Protein AF-A0A497A895-F1 (afdb_monomer_lite)

pLDDT: mean 86.68, std 15.28, range [46.88, 98.5]

Structure (mmCIF, N/CA/C/O backbone):
data_AF-A0A497A895-F1
#
_entry.id   AF-A0A497A895-F1
#
loop_
_atom_site.group_PDB
_atom_site.id
_atom_site.type_symbol
_atom_site.label_atom_id
_atom_site.label_alt_id
_atom_site.label_comp_id
_atom_site.label_asym_id
_atom_site.label_entity_id
_atom_site.label_seq_id
_atom_site.pdbx_PDB_ins_code
_atom_site.Cartn_x
_atom_site.Cartn_y
_atom_site.Cartn_z
_atom_site.occupancy
_atom_site.B_iso_or_equiv
_atom_site.auth_seq_id
_atom_site.auth_comp_id
_atom_site.auth_asym_id
_atom_site.auth_atom_id
_atom_site.pdbx_PDB_model_num
ATOM 1 N N . MET A 1 1 ? -2.678 -14.862 9.054 1.00 92.88 1 MET A N 1
ATOM 2 C CA . MET A 1 1 ? -1.706 -13.748 9.014 1.00 92.88 1 MET A CA 1
ATOM 3 C C . MET A 1 1 ? -2.371 -12.539 8.377 1.00 92.88 1 MET A C 1
ATOM 5 O O . MET A 1 1 ? -3.036 -12.689 7.358 1.00 92.88 1 MET A O 1
ATOM 9 N N . GLU A 1 2 ? -2.210 -11.357 8.959 1.00 96.00 2 GLU A N 1
ATOM 10 C CA . GLU A 1 2 ? -2.677 -10.094 8.374 1.00 96.00 2 GLU A CA 1
ATOM 11 C C . GLU A 1 2 ? -1.528 -9.408 7.631 1.00 96.00 2 GLU A C 1
ATOM 13 O O . GLU A 1 2 ? -0.374 -9.553 8.035 1.00 96.00 2 GLU A O 1
ATOM 18 N N . ALA A 1 3 ? -1.820 -8.645 6.577 1.00 97.31 3 ALA A N 1
ATOM 19 C CA . ALA A 1 3 ? -0.829 -7.797 5.918 1.00 97.31 3 ALA A CA 1
ATOM 20 C C . ALA A 1 3 ? -1.332 -6.366 5.743 1.00 97.31 3 ALA A C 1
ATOM 22 O O . ALA A 1 3 ? -2.475 -6.154 5.357 1.00 97.31 3 ALA A O 1
ATOM 23 N N . TYR A 1 4 ? -0.459 -5.391 5.969 1.00 97.12 4 TYR A N 1
ATOM 24 C CA . TYR A 1 4 ? -0.688 -3.980 5.681 1.00 97.12 4 TYR A CA 1
ATOM 25 C C . TYR A 1 4 ? 0.171 -3.616 4.477 1.00 97.12 4 TYR A C 1
ATOM 27 O O . TYR A 1 4 ? 1.398 -3.704 4.552 1.00 97.12 4 TYR A O 1
ATOM 35 N N . LEU A 1 5 ? -0.484 -3.273 3.372 1.00 98.00 5 LEU A N 1
ATOM 36 C CA . LEU A 1 5 ? 0.140 -3.010 2.083 1.00 98.00 5 LEU A CA 1
ATOM 37 C C . LEU A 1 5 ? -0.004 -1.531 1.726 1.00 98.00 5 LEU A C 1
ATOM 39 O O . LEU A 1 5 ? -1.075 -0.949 1.908 1.00 98.00 5 LEU A O 1
ATOM 43 N N . ASP A 1 6 ? 1.075 -0.957 1.208 1.00 97.25 6 ASP A N 1
ATOM 44 C CA . ASP A 1 6 ? 1.146 0.415 0.706 1.00 97.25 6 ASP A CA 1
ATOM 45 C C . ASP A 1 6 ? 2.120 0.458 -0.480 1.00 97.25 6 ASP A C 1
ATOM 47 O O . ASP A 1 6 ? 3.108 -0.292 -0.503 1.00 97.25 6 ASP A O 1
ATOM 51 N N . ILE A 1 7 ? 1.844 1.307 -1.469 1.00 96.75 7 ILE A N 1
ATOM 52 C CA . ILE A 1 7 ? 2.733 1.510 -2.618 1.00 96.75 7 ILE A CA 1
ATOM 53 C C . ILE A 1 7 ? 3.191 2.960 -2.743 1.00 96.75 7 ILE A C 1
ATOM 55 O O . ILE A 1 7 ? 2.440 3.897 -2.488 1.00 96.75 7 ILE A O 1
ATOM 59 N N . GLU A 1 8 ? 4.401 3.136 -3.261 1.00 95.38 8 GLU A N 1
ATOM 60 C CA . GLU A 1 8 ? 4.868 4.422 -3.774 1.00 95.38 8 GLU A CA 1
ATOM 61 C C . GLU A 1 8 ? 4.961 4.341 -5.297 1.00 95.38 8 GLU A C 1
ATOM 63 O O . GLU A 1 8 ? 5.324 3.309 -5.869 1.00 95.38 8 GLU A O 1
ATOM 68 N N . THR A 1 9 ? 4.613 5.434 -5.969 1.00 94.75 9 THR A N 1
ATOM 69 C CA . THR A 1 9 ? 4.521 5.498 -7.433 1.00 94.75 9 THR A CA 1
ATOM 70 C C . THR A 1 9 ? 5.180 6.769 -7.959 1.00 94.75 9 THR A C 1
ATOM 72 O O . THR A 1 9 ? 5.421 7.719 -7.209 1.00 94.75 9 THR A O 1
ATOM 75 N N . THR A 1 10 ? 5.502 6.810 -9.252 1.00 90.88 10 THR A N 1
ATOM 76 C CA . THR A 1 10 ? 6.058 8.021 -9.886 1.00 90.88 10 THR A CA 1
ATOM 77 C C . THR A 1 10 ? 5.023 9.130 -10.094 1.00 90.88 10 THR A C 1
ATOM 79 O O . THR A 1 10 ? 5.407 10.279 -10.316 1.00 90.88 10 THR A O 1
ATOM 82 N N . GLY A 1 11 ? 3.731 8.814 -9.974 1.00 91.69 11 GLY A N 1
ATOM 83 C CA . GLY A 1 11 ? 2.630 9.746 -10.194 1.00 91.69 11 GLY A CA 1
ATOM 84 C C . GLY A 1 11 ? 1.281 9.177 -9.756 1.00 91.69 11 GLY A C 1
ATOM 85 O O . GLY A 1 11 ? 1.180 8.568 -8.702 1.00 91.69 11 GLY A O 1
ATOM 86 N N . LEU A 1 12 ? 0.212 9.443 -10.504 1.00 93.06 12 LEU A N 1
ATOM 87 C CA . LEU A 1 12 ? -1.162 9.101 -10.092 1.00 93.06 12 LEU A CA 1
ATOM 88 C C . LEU A 1 12 ? -1.915 8.248 -11.119 1.00 93.06 12 LEU A C 1
ATOM 90 O O . LEU A 1 12 ? -3.041 7.833 -10.841 1.00 93.06 12 LEU A O 1
ATOM 94 N N . SER A 1 13 ? -1.333 8.010 -12.297 1.00 94.19 13 SER A N 1
ATOM 95 C CA . SER A 1 13 ? -1.968 7.277 -13.391 1.00 94.19 13 SER A CA 1
ATOM 96 C C . SER A 1 13 ? -1.308 5.912 -13.561 1.00 94.19 13 SER A C 1
ATOM 98 O O . SER A 1 13 ? -0.184 5.852 -14.043 1.00 94.19 13 SER A O 1
ATOM 100 N N . PRO A 1 14 ? -1.991 4.790 -13.295 1.00 93.25 14 PRO A N 1
ATOM 101 C CA . PRO A 1 14 ? -1.395 3.466 -13.495 1.00 93.25 14 PRO A CA 1
ATOM 102 C C . PRO A 1 14 ? -1.105 3.114 -14.966 1.00 93.25 14 PRO A C 1
ATOM 104 O O . PRO A 1 14 ? -0.555 2.052 -15.249 1.00 93.25 14 PRO A O 1
ATOM 107 N N . TRP A 1 15 ? -1.513 3.973 -15.905 1.00 92.88 15 TRP A N 1
ATOM 108 C CA . TRP A 1 15 ? -1.250 3.832 -17.338 1.00 92.88 15 TRP A CA 1
ATOM 109 C C . TRP A 1 15 ? 0.037 4.535 -17.780 1.00 92.88 15 TRP A C 1
ATOM 111 O O . TRP A 1 15 ? 0.617 4.143 -18.789 1.00 92.88 15 TRP A O 1
ATOM 121 N N . ASP A 1 16 ? 0.459 5.564 -17.039 1.00 93.62 16 ASP A N 1
ATOM 122 C CA . ASP A 1 16 ? 1.573 6.450 -17.403 1.00 93.62 16 ASP A CA 1
ATOM 123 C C . ASP A 1 16 ? 2.687 6.472 -16.343 1.00 93.62 16 ASP A C 1
ATOM 125 O O . ASP A 1 16 ? 3.777 6.979 -16.604 1.00 93.62 16 ASP A O 1
ATOM 129 N N . ASP A 1 17 ? 2.413 5.935 -15.154 1.00 95.00 17 ASP A N 1
ATOM 130 C CA . ASP A 1 17 ? 3.293 5.936 -13.994 1.00 95.00 17 ASP A CA 1
ATOM 131 C C . ASP A 1 17 ? 3.605 4.510 -13.526 1.00 95.00 17 ASP A C 1
ATOM 133 O O . ASP A 1 17 ? 2.852 3.560 -13.750 1.00 95.00 17 ASP A O 1
ATOM 137 N N . GLU A 1 18 ? 4.727 4.370 -12.827 1.00 93.88 18 GLU A N 1
ATOM 138 C CA . GLU A 1 18 ? 5.251 3.087 -12.366 1.00 93.88 18 GLU A CA 1
ATOM 139 C C . GLU A 1 18 ? 5.199 2.977 -10.839 1.00 93.88 18 GLU A C 1
ATOM 141 O O . GLU A 1 18 ? 5.265 3.979 -10.120 1.00 93.88 18 GLU A O 1
ATOM 146 N N . ILE A 1 19 ? 5.135 1.739 -10.343 1.00 95.88 19 ILE A N 1
ATOM 147 C CA . ILE A 1 19 ? 5.322 1.429 -8.923 1.00 95.88 19 ILE A CA 1
ATOM 148 C C . ILE A 1 19 ? 6.824 1.429 -8.624 1.00 95.88 19 ILE A C 1
ATOM 150 O O . ILE A 1 19 ? 7.590 0.712 -9.266 1.00 95.88 19 ILE A O 1
ATOM 154 N N . THR A 1 20 ? 7.248 2.220 -7.641 1.00 94.12 20 THR A N 1
ATOM 155 C CA . THR A 1 20 ? 8.659 2.361 -7.251 1.00 94.12 20 THR A CA 1
ATOM 156 C C . THR A 1 20 ? 8.989 1.550 -6.004 1.00 94.12 20 THR A C 1
ATOM 158 O O . THR A 1 20 ? 10.089 1.002 -5.906 1.00 94.12 20 THR A O 1
ATOM 161 N N . VAL A 1 21 ? 8.026 1.430 -5.085 1.00 95.31 21 VAL A N 1
ATOM 162 C CA . VAL A 1 21 ? 8.135 0.657 -3.844 1.00 95.31 21 VAL A CA 1
ATOM 163 C C . VAL A 1 21 ? 6.816 -0.057 -3.569 1.00 95.31 21 VAL A C 1
ATOM 165 O O . VAL A 1 21 ? 5.748 0.536 -3.708 1.00 95.31 21 VAL A O 1
ATOM 168 N N . VAL A 1 22 ? 6.896 -1.309 -3.120 1.00 97.25 22 VAL A N 1
ATOM 169 C CA . VAL A 1 22 ? 5.792 -2.016 -2.458 1.00 97.25 22 VAL A CA 1
ATOM 170 C C . VAL A 1 22 ? 6.235 -2.350 -1.038 1.00 97.25 22 VAL A C 1
ATOM 172 O O . VAL A 1 22 ? 7.201 -3.091 -0.849 1.00 97.25 22 VAL A O 1
ATOM 175 N N . GLY A 1 23 ? 5.550 -1.789 -0.044 1.00 96.38 23 GLY A N 1
ATOM 176 C CA . GLY A 1 23 ? 5.767 -2.082 1.370 1.00 96.38 23 GLY A CA 1
ATOM 177 C C . GLY A 1 23 ? 4.696 -3.030 1.895 1.00 96.38 23 GLY A C 1
ATOM 178 O O . GLY A 1 23 ? 3.506 -2.793 1.696 1.00 96.38 23 GLY A O 1
ATOM 179 N N . ILE A 1 24 ? 5.108 -4.104 2.569 1.00 97.00 24 ILE A N 1
ATOM 180 C CA . ILE A 1 24 ? 4.208 -5.107 3.142 1.00 97.00 24 ILE A CA 1
ATOM 181 C C . ILE A 1 24 ? 4.639 -5.378 4.581 1.00 97.00 24 ILE A C 1
ATOM 183 O O . ILE A 1 24 ? 5.696 -5.949 4.837 1.00 97.00 24 ILE A O 1
ATOM 187 N N . HIS A 1 25 ? 3.795 -4.999 5.535 1.00 94.31 25 HIS A N 1
ATOM 188 C CA . HIS A 1 25 ? 3.958 -5.367 6.937 1.00 94.31 25 HIS A CA 1
ATOM 189 C C . HIS A 1 25 ? 3.031 -6.535 7.270 1.00 94.31 25 HIS A C 1
ATOM 191 O O . HIS A 1 25 ? 1.812 -6.365 7.291 1.00 94.31 25 HIS A O 1
ATOM 197 N N . ARG A 1 26 ? 3.588 -7.712 7.540 1.00 93.44 26 ARG A N 1
ATOM 198 C CA . ARG A 1 26 ? 2.846 -8.917 7.931 1.00 93.44 26 ARG A CA 1
ATOM 199 C C . ARG A 1 26 ? 2.803 -9.011 9.446 1.00 93.44 26 ARG A C 1
ATOM 201 O O . ARG A 1 26 ? 3.809 -8.752 10.099 1.00 93.44 26 ARG A O 1
ATOM 208 N N . SER A 1 27 ? 1.661 -9.380 10.009 1.00 87.81 27 SER A N 1
ATOM 209 C CA . SER A 1 27 ? 1.517 -9.525 11.455 1.00 87.81 27 SER A CA 1
ATOM 210 C C . SER A 1 27 ? 0.558 -10.648 11.843 1.00 87.81 27 SER A C 1
ATOM 212 O O . SER A 1 27 ? -0.489 -10.857 11.220 1.00 87.81 27 SER A O 1
ATOM 214 N N . HIS A 1 28 ? 0.926 -11.383 12.891 1.00 88.44 28 HIS A N 1
ATOM 215 C CA . HIS A 1 28 ? 0.066 -12.350 13.558 1.00 88.44 28 HIS A CA 1
ATOM 216 C C . HIS A 1 28 ? 0.400 -12.410 15.053 1.00 88.44 28 HIS A C 1
ATOM 218 O O . HIS A 1 28 ? 1.408 -12.987 15.456 1.00 88.44 28 HIS A O 1
ATOM 224 N N . GLY A 1 29 ? -0.457 -11.817 15.887 1.00 81.25 29 GLY A N 1
ATOM 225 C CA . GLY A 1 29 ? -0.180 -11.699 17.320 1.00 81.25 29 GLY A CA 1
ATOM 226 C C . GLY A 1 29 ? 1.053 -10.829 17.571 1.00 81.25 29 GLY A C 1
ATOM 227 O O . GLY A 1 29 ? 1.100 -9.693 17.106 1.00 81.25 29 GLY A O 1
ATOM 228 N N . ASP A 1 30 ? 2.040 -11.373 18.284 1.00 79.69 30 ASP A N 1
ATOM 229 C CA . ASP A 1 30 ? 3.293 -10.675 18.605 1.00 79.69 30 ASP A CA 1
ATOM 230 C C . ASP A 1 30 ? 4.357 -10.790 17.497 1.00 79.69 30 ASP A C 1
ATOM 232 O O . ASP A 1 30 ? 5.385 -10.113 17.548 1.00 79.69 30 ASP A O 1
ATOM 236 N N . GLU A 1 31 ? 4.132 -11.636 16.488 1.00 83.00 31 GLU A N 1
ATOM 237 C CA . GLU A 1 31 ? 5.040 -11.785 15.353 1.00 83.00 31 GLU A CA 1
ATOM 238 C C . GLU A 1 31 ? 4.721 -10.737 14.282 1.00 83.00 31 GLU A C 1
ATOM 240 O O . GLU A 1 31 ? 3.571 -10.576 13.857 1.00 83.00 31 GLU A O 1
ATOM 245 N N . ALA A 1 32 ? 5.755 -10.022 13.842 1.00 84.69 32 ALA A N 1
ATOM 246 C CA . ALA A 1 32 ? 5.663 -9.033 12.782 1.00 84.69 32 ALA A CA 1
ATOM 247 C C . ALA A 1 32 ? 6.904 -9.080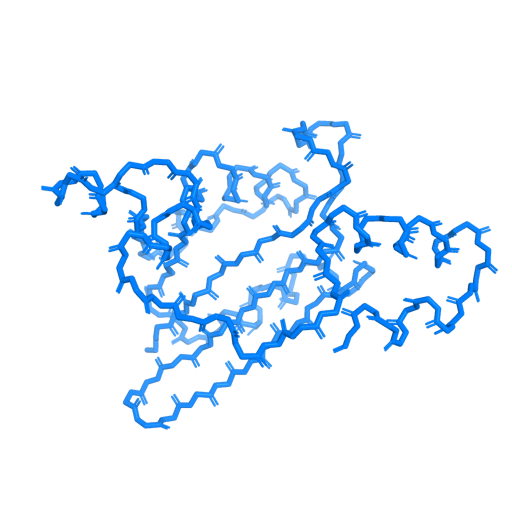 11.888 1.00 84.69 32 ALA A C 1
ATOM 249 O O . ALA A 1 32 ? 8.032 -9.199 12.368 1.00 84.69 32 ALA A O 1
ATOM 250 N N . GLU A 1 33 ? 6.685 -8.956 10.587 1.00 88.38 33 GLU A N 1
ATOM 251 C CA . GLU A 1 33 ? 7.729 -8.913 9.571 1.00 88.38 33 GLU A CA 1
ATOM 252 C C . GLU A 1 33 ? 7.438 -7.767 8.604 1.00 88.38 33 GLU A C 1
ATOM 254 O O . GLU A 1 33 ? 6.288 -7.529 8.231 1.00 88.38 33 GLU A O 1
ATOM 259 N N . PHE A 1 34 ? 8.482 -7.056 8.185 1.00 90.06 34 PHE A N 1
ATOM 260 C CA . PHE A 1 34 ? 8.378 -6.019 7.168 1.00 90.06 34 PHE A CA 1
ATOM 261 C C . PHE A 1 34 ? 9.167 -6.424 5.927 1.00 90.06 34 PHE A C 1
ATOM 263 O O . PHE A 1 34 ? 10.356 -6.724 6.014 1.00 90.06 34 PHE A O 1
ATOM 270 N N . ILE A 1 35 ? 8.491 -6.409 4.783 1.00 92.75 35 ILE A N 1
ATOM 271 C CA . ILE A 1 35 ? 9.041 -6.724 3.470 1.00 92.75 35 ILE A CA 1
ATOM 272 C C . ILE A 1 35 ? 8.909 -5.472 2.608 1.00 92.75 35 ILE A C 1
ATOM 274 O O . ILE A 1 35 ? 7.838 -4.868 2.534 1.00 92.75 35 ILE A O 1
ATOM 278 N N . GLN A 1 36 ? 9.994 -5.097 1.940 1.00 93.44 36 GLN A N 1
ATOM 279 C CA . GLN A 1 36 ? 10.025 -3.978 1.009 1.00 93.44 36 GLN A CA 1
ATOM 280 C C . GLN A 1 36 ? 10.591 -4.461 -0.322 1.00 93.44 36 GLN A C 1
ATOM 282 O O . GLN A 1 36 ? 11.687 -5.011 -0.357 1.00 93.44 36 GLN A O 1
ATOM 287 N N . LEU A 1 37 ? 9.836 -4.262 -1.400 1.00 93.00 37 LEU A N 1
ATOM 288 C CA . LEU A 1 37 ? 10.264 -4.544 -2.770 1.00 93.00 37 LEU A CA 1
ATOM 289 C C . LEU A 1 37 ? 10.483 -3.218 -3.486 1.00 93.00 37 LEU A C 1
ATOM 291 O O . LEU A 1 37 ? 9.615 -2.343 -3.422 1.00 93.00 37 LEU A O 1
ATOM 295 N N . VAL A 1 38 ? 11.617 -3.065 -4.170 1.00 92.69 38 VAL A N 1
ATOM 296 C CA . VAL A 1 38 ? 11.996 -1.785 -4.783 1.00 92.69 38 VAL A CA 1
ATOM 297 C C . VAL A 1 38 ? 12.386 -1.950 -6.250 1.00 92.69 38 VAL A C 1
ATOM 299 O O . VAL A 1 38 ? 13.178 -2.820 -6.620 1.00 92.69 38 VAL A O 1
ATOM 302 N N . GLY A 1 39 ? 11.838 -1.087 -7.109 1.00 90.94 39 GLY A N 1
ATOM 303 C CA . GLY A 1 39 ? 12.119 -1.065 -8.545 1.00 90.94 39 GLY A CA 1
ATOM 304 C C . GLY A 1 39 ? 11.984 -2.434 -9.209 1.00 90.94 39 GLY A C 1
ATOM 305 O O . GLY A 1 39 ? 10.904 -3.007 -9.274 1.00 90.94 39 GLY A O 1
ATOM 306 N N . LYS A 1 40 ? 13.102 -2.977 -9.707 1.00 91.88 40 LYS A N 1
ATOM 307 C CA . LYS A 1 40 ? 13.125 -4.237 -10.474 1.00 91.88 40 LYS A CA 1
ATOM 308 C C . LYS A 1 40 ? 12.750 -5.476 -9.659 1.00 91.88 40 LYS A C 1
ATOM 310 O O . LYS A 1 40 ? 12.447 -6.507 -10.251 1.00 91.88 40 LYS A O 1
ATOM 315 N N . GLU A 1 41 ? 12.785 -5.392 -8.332 1.00 94.69 41 GLU A N 1
ATOM 316 C CA . GLU A 1 41 ? 12.328 -6.471 -7.451 1.00 94.69 41 GLU A CA 1
ATOM 317 C C . GLU A 1 41 ? 10.804 -6.584 -7.427 1.00 94.69 41 GLU A C 1
ATOM 319 O O . GLU A 1 41 ? 10.271 -7.610 -7.007 1.00 94.69 41 GLU A O 1
ATOM 324 N N . ILE A 1 42 ? 10.090 -5.553 -7.885 1.00 97.94 42 ILE A N 1
ATOM 325 C CA .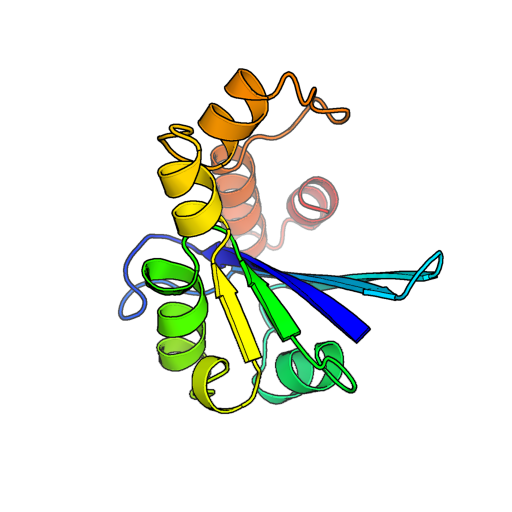 ILE A 1 42 ? 8.634 -5.522 -7.929 1.00 97.94 42 ILE A CA 1
ATOM 326 C C . ILE A 1 42 ? 8.185 -6.318 -9.151 1.00 97.94 42 ILE A C 1
ATOM 328 O O . ILE A 1 42 ? 8.162 -5.840 -10.284 1.00 97.94 42 ILE A O 1
ATOM 332 N N . THR A 1 43 ? 7.831 -7.572 -8.907 1.00 98.25 43 THR A N 1
ATOM 333 C CA . THR A 1 43 ? 7.313 -8.489 -9.915 1.00 98.25 43 THR A CA 1
ATOM 334 C C . THR A 1 43 ? 6.020 -9.113 -9.400 1.00 98.25 43 THR A C 1
ATOM 336 O O . THR A 1 43 ? 5.797 -9.158 -8.187 1.00 98.25 43 THR A O 1
ATOM 339 N N . PRO A 1 44 ? 5.172 -9.661 -10.285 1.00 98.38 44 PRO A 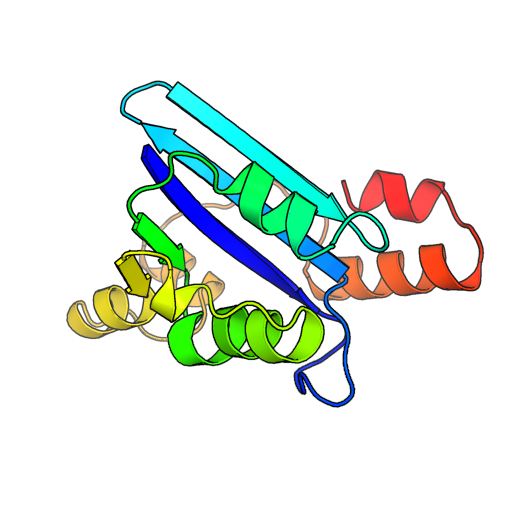N 1
ATOM 340 C CA . PRO A 1 44 ? 3.987 -10.394 -9.853 1.00 98.38 44 PRO A CA 1
ATOM 341 C C . PRO A 1 44 ? 4.319 -11.516 -8.858 1.00 98.38 44 PRO A C 1
ATOM 343 O O . PRO A 1 44 ? 3.626 -11.691 -7.861 1.00 98.38 44 PRO A O 1
ATOM 346 N N . GLY A 1 45 ? 5.409 -12.252 -9.112 1.00 98.44 45 GLY A N 1
ATOM 347 C CA . GLY A 1 45 ? 5.844 -13.371 -8.279 1.00 98.44 45 GLY A CA 1
ATOM 348 C C . GLY A 1 45 ? 6.323 -12.934 -6.898 1.00 98.44 45 GLY A C 1
ATOM 349 O O . GLY A 1 45 ? 5.863 -13.489 -5.908 1.00 98.44 45 GLY A O 1
ATOM 350 N N . SER A 1 46 ? 7.178 -11.911 -6.820 1.00 98.31 46 SER A N 1
ATOM 351 C CA . SER A 1 46 ? 7.705 -11.420 -5.539 1.00 98.31 46 SER A CA 1
ATOM 352 C C . SER A 1 46 ? 6.621 -10.804 -4.653 1.00 98.31 46 SER A C 1
ATOM 354 O O . SER A 1 46 ? 6.630 -11.027 -3.446 1.00 98.31 46 SER A O 1
ATOM 356 N N . VAL A 1 47 ? 5.640 -10.095 -5.230 1.00 98.50 47 VAL A N 1
ATOM 357 C CA . VAL A 1 47 ? 4.490 -9.574 -4.470 1.00 98.50 47 VAL A CA 1
ATOM 358 C C . VAL A 1 47 ? 3.629 -10.716 -3.922 1.00 98.50 47 VAL A C 1
ATOM 360 O O . VAL A 1 47 ? 3.247 -10.691 -2.754 1.00 98.50 47 VAL A O 1
ATOM 363 N N . LEU A 1 48 ? 3.339 -11.740 -4.733 1.00 98.44 48 LEU A N 1
ATOM 364 C CA . LEU A 1 48 ? 2.564 -12.902 -4.283 1.00 98.44 48 LEU A CA 1
ATOM 365 C C . LEU A 1 48 ? 3.316 -13.738 -3.241 1.00 98.44 48 LEU A C 1
ATOM 367 O O . LEU A 1 48 ? 2.701 -14.228 -2.297 1.00 98.44 48 LEU A O 1
ATOM 371 N N . GLU A 1 49 ? 4.633 -13.878 -3.381 1.00 98.19 49 GLU A N 1
ATOM 372 C CA . GLU A 1 49 ? 5.487 -14.561 -2.408 1.00 98.19 49 GLU A CA 1
ATOM 373 C C . GLU A 1 49 ? 5.529 -13.810 -1.074 1.00 98.19 49 GLU A C 1
ATOM 375 O O . GLU A 1 49 ? 5.329 -14.418 -0.022 1.00 98.19 49 GLU A O 1
ATOM 380 N N . ALA A 1 50 ? 5.682 -12.483 -1.107 1.00 97.38 50 ALA A N 1
ATOM 381 C CA . ALA A 1 50 ? 5.621 -11.644 0.087 1.00 97.38 50 ALA A CA 1
ATOM 382 C C . ALA A 1 50 ? 4.250 -11.715 0.786 1.00 97.38 50 ALA A C 1
ATOM 384 O O . ALA A 1 50 ? 4.165 -11.592 2.006 1.00 97.38 50 ALA A O 1
ATOM 385 N N . LEU A 1 51 ? 3.172 -11.957 0.037 1.00 98.00 51 LEU A N 1
ATOM 386 C CA . LEU A 1 51 ? 1.819 -12.149 0.570 1.00 98.00 51 LEU A CA 1
ATOM 387 C C . LEU A 1 51 ? 1.486 -13.618 0.880 1.00 98.00 51 LEU A C 1
ATOM 389 O O . LEU A 1 51 ? 0.350 -13.930 1.243 1.00 98.00 51 LEU A O 1
ATOM 393 N N . ASN A 1 52 ? 2.440 -14.544 0.774 1.00 96.75 52 ASN A N 1
ATOM 394 C CA . ASN A 1 52 ? 2.161 -15.952 1.018 1.00 96.75 52 ASN A CA 1
ATOM 395 C C . ASN A 1 52 ? 1.712 -16.194 2.474 1.00 96.75 52 ASN A C 1
ATOM 397 O O . ASN A 1 52 ? 2.307 -15.695 3.436 1.00 96.75 52 ASN A O 1
ATOM 401 N N . GLY A 1 53 ? 0.637 -16.968 2.639 1.00 95.12 53 GLY A N 1
ATOM 402 C CA . GLY A 1 53 ? 0.014 -17.245 3.937 1.00 95.12 53 GLY A CA 1
ATOM 403 C C . GLY A 1 53 ? -0.753 -16.070 4.560 1.00 95.12 53 GLY A C 1
ATOM 404 O O . GLY A 1 53 ? -1.189 -16.189 5.704 1.00 95.12 53 GLY A O 1
ATOM 405 N N . VAL A 1 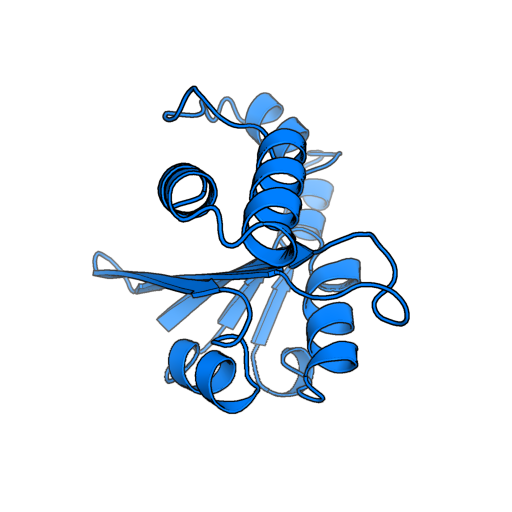54 ? -0.904 -14.943 3.853 1.00 97.31 54 VAL A N 1
ATOM 406 C CA . VAL A 1 54 ? -1.757 -13.820 4.270 1.00 97.31 54 VAL A CA 1
ATOM 407 C C . VAL A 1 54 ? -3.221 -14.152 3.997 1.00 97.31 54 VAL A C 1
ATOM 409 O O . VAL A 1 54 ? -3.574 -14.564 2.896 1.00 97.31 54 VAL A O 1
ATOM 412 N N . ASP A 1 55 ? -4.079 -13.926 4.991 1.00 96.25 55 ASP A N 1
ATOM 413 C CA . ASP A 1 55 ? -5.525 -14.150 4.883 1.00 96.25 55 ASP A CA 1
ATOM 414 C C . ASP A 1 55 ? -6.263 -12.875 4.451 1.00 96.25 55 ASP A C 1
ATOM 416 O O . ASP A 1 55 ? -7.234 -12.925 3.693 1.00 96.25 55 ASP A O 1
ATOM 420 N N . ILE A 1 56 ? -5.801 -11.719 4.941 1.00 97.88 56 ILE A N 1
ATOM 421 C CA . ILE A 1 56 ? -6.416 -10.412 4.711 1.00 97.88 56 ILE A CA 1
ATOM 422 C C . ILE A 1 56 ? -5.362 -9.327 4.489 1.00 97.88 56 ILE A C 1
ATOM 424 O O . ILE A 1 56 ? -4.364 -9.246 5.210 1.00 97.88 56 ILE A O 1
ATOM 428 N N . ILE A 1 57 ? -5.626 -8.476 3.500 1.00 98.50 57 ILE A N 1
ATOM 429 C CA . ILE A 1 57 ? -4.837 -7.289 3.181 1.00 98.50 57 ILE A CA 1
ATOM 430 C C . ILE A 1 57 ? -5.574 -6.044 3.679 1.00 98.50 57 ILE A C 1
ATOM 432 O O . ILE A 1 57 ? -6.748 -5.827 3.372 1.00 98.50 57 ILE A O 1
ATOM 436 N N . TYR A 1 58 ? -4.855 -5.192 4.395 1.00 98.25 58 TYR A N 1
ATOM 437 C CA . TYR A 1 58 ? -5.276 -3.864 4.805 1.00 98.25 58 TYR A CA 1
ATOM 438 C C . TYR A 1 58 ? -4.517 -2.806 4.008 1.00 98.25 58 TYR A C 1
ATOM 440 O O . TYR A 1 58 ? -3.310 -2.909 3.810 1.00 98.25 58 TYR A O 1
ATOM 448 N N . THR A 1 59 ? -5.222 -1.762 3.587 1.00 98.06 59 THR A N 1
ATOM 449 C CA . THR A 1 59 ? -4.649 -0.596 2.886 1.00 98.06 59 THR A CA 1
ATOM 450 C C . THR A 1 59 ? -5.299 0.684 3.406 1.00 98.06 59 THR A C 1
ATOM 452 O O . THR A 1 59 ? -6.378 0.611 3.998 1.00 98.06 59 THR A O 1
ATOM 455 N N . TYR A 1 60 ? -4.749 1.860 3.102 1.00 97.00 60 TYR A N 1
ATOM 456 C CA . TYR A 1 60 ? -5.447 3.134 3.309 1.00 97.00 60 TYR A CA 1
ATOM 457 C C . TYR A 1 60 ? -5.739 3.809 1.964 1.00 97.00 60 TYR A C 1
ATOM 459 O O . TYR A 1 60 ? -4.829 4.309 1.320 1.00 97.00 60 TYR A O 1
ATOM 467 N N . ASN A 1 61 ? -7.012 3.868 1.557 1.00 97.50 61 ASN A N 1
ATOM 468 C CA . ASN A 1 61 ? -7.464 4.297 0.223 1.00 97.50 61 ASN A CA 1
ATOM 469 C C . ASN A 1 61 ? -6.997 3.376 -0.929 1.00 97.50 61 ASN A C 1
ATOM 471 O O . ASN A 1 61 ? -7.082 3.737 -2.107 1.00 97.50 61 ASN A O 1
ATOM 475 N N . GLY A 1 62 ? -6.568 2.153 -0.611 1.00 97.50 62 GLY A N 1
ATOM 476 C CA . GLY A 1 62 ? -6.045 1.212 -1.599 1.00 97.50 62 GLY A CA 1
ATOM 477 C C . GLY A 1 62 ? -7.091 0.597 -2.516 1.00 97.50 62 GLY A C 1
ATOM 478 O O . GLY A 1 62 ? -6.753 0.189 -3.624 1.00 97.50 62 GLY A O 1
ATOM 479 N N . SER A 1 63 ? -8.377 0.620 -2.148 1.00 97.69 63 SER A N 1
ATOM 480 C CA . SER A 1 63 ? -9.446 0.200 -3.074 1.00 97.69 63 SER A CA 1
ATOM 481 C C . SER A 1 63 ? -9.498 1.081 -4.323 1.00 97.69 63 SER A C 1
ATOM 483 O O . SER A 1 63 ? -9.972 0.651 -5.372 1.00 97.69 63 SER A O 1
ATOM 485 N N . ARG A 1 64 ? -9.082 2.348 -4.188 1.00 96.31 64 ARG A N 1
ATOM 486 C CA . ARG A 1 64 ? -9.138 3.360 -5.251 1.00 96.31 64 ARG A CA 1
ATOM 487 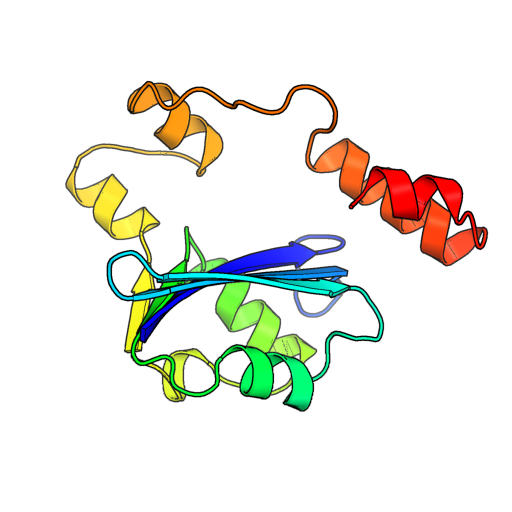C C . ARG A 1 64 ? -7.782 3.626 -5.886 1.00 96.31 64 ARG A C 1
ATOM 489 O O . ARG A 1 64 ? -7.754 4.181 -6.980 1.00 96.31 64 ARG A O 1
ATOM 496 N N . PHE A 1 65 ? -6.700 3.282 -5.194 1.00 97.38 65 PHE A N 1
ATOM 497 C CA . PHE A 1 65 ? -5.342 3.599 -5.609 1.00 97.38 65 PHE A CA 1
ATOM 498 C C . PHE A 1 65 ? -4.495 2.331 -5.724 1.00 97.38 65 PHE A C 1
ATOM 500 O O . PHE A 1 65 ? -4.353 1.820 -6.828 1.00 97.38 65 PHE A O 1
ATOM 507 N N . ASP A 1 66 ? -4.025 1.779 -4.606 1.00 98.25 66 ASP A N 1
ATOM 508 C CA . ASP A 1 66 ? -3.034 0.700 -4.549 1.00 98.25 66 ASP A CA 1
ATOM 509 C C . ASP A 1 66 ? -3.415 -0.544 -5.362 1.00 98.25 66 ASP A C 1
ATOM 511 O O . ASP A 1 66 ? -2.652 -0.987 -6.221 1.00 98.25 66 ASP A O 1
ATOM 515 N N . LEU A 1 67 ? -4.604 -1.115 -5.132 1.00 98.31 67 LEU A N 1
ATOM 516 C CA . LEU A 1 67 ? -4.996 -2.376 -5.770 1.00 98.31 67 LEU A CA 1
ATOM 517 C C . LEU A 1 67 ? -5.246 -2.218 -7.279 1.00 98.31 67 LEU A C 1
ATOM 519 O O . LEU A 1 67 ? -4.747 -3.054 -8.038 1.00 98.31 67 LEU A O 1
ATOM 523 N N . PRO A 1 68 ? -5.957 -1.173 -7.759 1.00 98.06 68 PRO A N 1
ATOM 524 C CA . PRO A 1 68 ? -6.025 -0.882 -9.190 1.00 98.06 68 PRO A CA 1
ATOM 525 C C . PRO A 1 68 ? -4.652 -0.656 -9.832 1.00 98.06 68 PRO A C 1
ATOM 527 O O . PRO A 1 68 ? -4.430 -1.129 -10.946 1.00 98.06 68 PRO A O 1
ATOM 530 N N . PHE A 1 69 ? -3.732 0.024 -9.138 1.00 98.25 69 PHE A N 1
ATOM 531 C CA . PHE A 1 69 ? -2.382 0.280 -9.642 1.00 98.25 69 PHE A CA 1
ATOM 532 C C . PHE A 1 69 ? -1.591 -1.016 -9.808 1.00 98.25 69 PHE A C 1
ATOM 534 O O . PHE A 1 69 ? -1.067 -1.291 -10.883 1.00 98.25 69 PHE A O 1
ATOM 541 N N . ILE A 1 70 ? -1.584 -1.859 -8.772 1.00 98.38 70 ILE A N 1
ATOM 542 C CA . ILE A 1 70 ? -0.951 -3.181 -8.799 1.00 98.38 70 ILE A CA 1
ATOM 543 C C . ILE A 1 70 ? -1.549 -4.045 -9.909 1.00 98.38 70 ILE A C 1
ATOM 545 O O . ILE A 1 70 ? -0.813 -4.690 -10.653 1.00 98.38 70 ILE A O 1
ATOM 549 N N . HIS A 1 71 ? -2.871 -4.036 -10.066 1.00 98.38 71 HIS A N 1
ATOM 550 C CA . HIS A 1 71 ? -3.523 -4.811 -11.113 1.00 98.38 71 HIS A CA 1
ATOM 551 C C . HIS A 1 71 ? -3.131 -4.339 -12.514 1.00 98.38 71 HIS A C 1
ATOM 553 O O . HIS A 1 71 ? -2.846 -5.170 -13.371 1.00 98.38 71 HIS A O 1
ATOM 559 N N . CYS A 1 72 ? -3.067 -3.029 -12.741 1.00 97.88 72 CYS A N 1
ATOM 560 C CA . CYS A 1 72 ? -2.673 -2.470 -14.028 1.00 97.88 72 CYS A CA 1
ATOM 561 C C . CYS A 1 72 ? -1.192 -2.731 -14.344 1.00 97.88 72 CYS A C 1
ATOM 563 O O . CYS A 1 72 ? -0.876 -3.250 -15.412 1.00 97.88 72 CYS A O 1
ATOM 565 N N . CYS A 1 73 ? -0.287 -2.432 -13.407 1.00 96.94 73 CYS A N 1
ATOM 566 C CA . CYS A 1 73 ? 1.156 -2.520 -13.637 1.00 96.94 73 CYS A CA 1
ATOM 567 C C . CYS A 1 73 ? 1.690 -3.959 -13.608 1.00 96.94 73 CYS A C 1
ATOM 569 O O . CYS A 1 73 ? 2.621 -4.281 -14.341 1.00 96.94 73 CYS A O 1
ATOM 571 N N . LEU A 1 74 ? 1.132 -4.826 -12.754 1.00 97.56 74 LEU A N 1
ATOM 572 C CA . LEU A 1 74 ? 1.638 -6.187 -12.528 1.00 97.56 74 LEU A CA 1
ATOM 573 C C . LEU A 1 74 ? 0.702 -7.280 -13.067 1.00 97.56 74 LEU A C 1
ATOM 575 O O . LEU A 1 74 ? 1.066 -8.453 -13.068 1.00 97.56 74 LEU A O 1
ATOM 579 N N . GLY A 1 75 ? -0.510 -6.940 -13.511 1.00 97.69 75 GLY A N 1
ATOM 580 C CA . GLY A 1 75 ? -1.471 -7.917 -14.033 1.00 97.69 75 GLY A CA 1
ATOM 581 C C . GLY A 1 75 ? -2.061 -8.858 -12.977 1.00 97.69 75 GLY A C 1
ATOM 582 O O . GLY A 1 75 ? -2.721 -9.833 -13.335 1.00 97.69 75 GLY A O 1
ATOM 583 N N . ILE A 1 76 ? -1.844 -8.593 -11.682 1.00 97.94 76 ILE A N 1
ATOM 584 C CA . ILE A 1 76 ? -2.385 -9.399 -10.577 1.00 97.94 76 ILE A CA 1
ATOM 585 C C . ILE A 1 76 ? -3.518 -8.662 -9.869 1.00 97.94 76 ILE A C 1
ATOM 587 O O . ILE A 1 76 ? -3.371 -7.528 -9.424 1.00 97.94 76 ILE A O 1
ATOM 591 N N . ASN A 1 77 ? -4.668 -9.318 -9.728 1.00 98.00 77 ASN A N 1
ATOM 592 C CA . ASN A 1 77 ? -5.810 -8.738 -9.032 1.00 98.00 77 ASN A CA 1
ATOM 593 C C . ASN A 1 77 ? -5.834 -9.190 -7.566 1.00 98.00 77 ASN A C 1
ATOM 595 O O . ASN A 1 77 ? -6.500 -10.164 -7.221 1.00 98.00 77 ASN A O 1
ATOM 599 N N . LEU A 1 78 ? -5.118 -8.472 -6.698 1.00 98.12 78 LEU A N 1
ATOM 600 C CA . LEU A 1 78 ? -5.051 -8.798 -5.268 1.00 98.12 78 LEU A CA 1
ATOM 601 C C . LEU A 1 78 ? -6.429 -8.779 -4.584 1.00 98.12 78 LEU A C 1
ATOM 603 O O . LEU A 1 78 ? -6.684 -9.620 -3.728 1.00 98.12 78 LEU A O 1
ATOM 607 N N . ALA A 1 79 ? -7.344 -7.897 -5.006 1.00 96.62 79 ALA A N 1
ATOM 608 C CA . ALA A 1 79 ? -8.708 -7.842 -4.467 1.00 96.62 79 ALA A CA 1
ATOM 609 C C . ALA A 1 79 ? -9.535 -9.104 -4.779 1.00 96.62 79 ALA A C 1
ATOM 611 O O . ALA A 1 79 ? -10.505 -9.392 -4.084 1.00 96.62 79 ALA A O 1
ATOM 612 N N . ALA A 1 80 ? -9.180 -9.842 -5.837 1.00 97.50 80 ALA A N 1
ATOM 613 C CA . ALA A 1 80 ? -9.812 -11.115 -6.181 1.00 97.50 80 ALA A CA 1
ATOM 614 C C . ALA A 1 80 ? -9.145 -12.320 -5.498 1.00 97.50 80 ALA A C 1
ATOM 616 O O . ALA A 1 80 ? -9.747 -13.389 -5.433 1.00 97.50 80 ALA A O 1
ATOM 617 N N . LEU A 1 81 ? -7.904 -12.162 -5.027 1.00 97.69 81 LEU A N 1
ATOM 618 C CA . LEU A 1 81 ? -7.099 -13.239 -4.446 1.00 97.69 81 LEU A CA 1
ATOM 619 C C . LEU A 1 81 ? -7.165 -13.277 -2.915 1.00 97.69 81 LEU A C 1
ATOM 621 O O . LEU A 1 81 ? -7.035 -14.351 -2.336 1.00 97.69 81 LEU A O 1
ATOM 625 N N . PHE A 1 82 ? -7.378 -12.131 -2.269 1.00 98.12 82 PHE A N 1
ATOM 626 C CA . PHE A 1 82 ? -7.338 -11.994 -0.815 1.00 98.12 82 PHE A CA 1
ATOM 627 C C . PHE A 1 82 ? -8.591 -11.299 -0.290 1.00 98.12 82 PHE A C 1
ATOM 629 O O . PHE A 1 82 ? -9.198 -10.475 -0.980 1.00 98.12 82 PHE A O 1
ATOM 636 N N . ALA A 1 83 ? -8.946 -11.570 0.969 1.00 98.31 83 ALA A N 1
ATOM 637 C CA . ALA A 1 83 ? -9.837 -10.664 1.677 1.00 98.31 83 ALA A CA 1
ATOM 638 C C . ALA A 1 83 ? -9.160 -9.290 1.776 1.00 98.31 83 ALA A C 1
ATOM 640 O O . ALA A 1 83 ? -7.946 -9.191 1.972 1.00 98.31 83 ALA A O 1
ATOM 641 N N . HIS A 1 84 ? -9.940 -8.222 1.648 1.00 98.25 84 HIS A N 1
ATOM 642 C CA . HIS A 1 84 ? -9.413 -6.864 1.667 1.00 98.25 84 HIS A CA 1
ATOM 643 C C . HIS A 1 84 ? -10.255 -5.959 2.554 1.00 98.25 84 HIS A C 1
ATOM 645 O O . HIS A 1 84 ? -11.487 -6.032 2.548 1.00 98.25 84 HIS A O 1
ATOM 651 N N . ARG A 1 85 ? -9.578 -5.094 3.313 1.00 98.12 85 ARG A N 1
ATOM 652 C CA . ARG A 1 85 ? -10.206 -4.051 4.117 1.00 98.12 85 ARG A CA 1
ATOM 653 C C . ARG A 1 85 ? -9.484 -2.722 3.945 1.00 98.12 85 ARG A C 1
ATOM 655 O O . ARG A 1 85 ? -8.300 -2.579 4.237 1.00 98.12 85 ARG A O 1
ATOM 662 N N . ASP A 1 86 ? -10.229 -1.724 3.492 1.00 98.06 86 ASP A N 1
ATOM 663 C CA . ASP A 1 86 ? -9.716 -0.375 3.292 1.00 98.06 86 ASP A CA 1
ATOM 664 C C . ASP A 1 86 ? -10.009 0.509 4.506 1.00 98.06 86 ASP A C 1
ATOM 666 O O . ASP A 1 86 ? -11.148 0.916 4.758 1.00 98.06 86 ASP A O 1
ATOM 670 N N . LEU A 1 87 ? -8.944 0.836 5.236 1.00 96.69 87 LEU A N 1
ATOM 671 C CA . LEU A 1 87 ? -8.994 1.587 6.484 1.00 96.69 87 LEU A CA 1
ATOM 672 C C . LEU A 1 87 ? -9.493 3.024 6.295 1.00 96.69 87 LEU A C 1
ATOM 674 O O . LEU A 1 87 ? -9.940 3.640 7.263 1.00 96.69 87 LEU A O 1
ATOM 678 N N . MET A 1 88 ? -9.461 3.573 5.074 1.00 96.94 88 MET A N 1
ATOM 679 C CA . MET A 1 88 ? -10.040 4.893 4.814 1.00 96.94 88 MET A CA 1
ATOM 680 C C . MET A 1 88 ? -11.547 4.890 5.095 1.00 96.94 88 MET A C 1
ATOM 682 O O . MET A 1 88 ? -12.055 5.831 5.706 1.00 96.94 88 MET A O 1
ATOM 686 N N . TYR A 1 89 ? -12.266 3.837 4.694 1.00 96.62 89 TYR A N 1
ATOM 687 C CA . TYR A 1 89 ? -13.708 3.749 4.935 1.00 96.62 89 TYR A CA 1
ATOM 688 C C . TYR A 1 89 ? -14.029 3.516 6.412 1.00 96.62 89 TYR A C 1
ATOM 690 O O . TYR A 1 89 ? -14.978 4.114 6.920 1.00 96.62 89 TYR A O 1
ATOM 698 N N . ASP A 1 90 ? -13.207 2.738 7.120 1.00 94.62 90 ASP A N 1
ATOM 699 C CA . ASP A 1 90 ? -13.312 2.594 8.577 1.00 94.62 90 ASP A CA 1
ATOM 700 C C . ASP A 1 90 ? -13.120 3.947 9.286 1.00 94.62 90 ASP 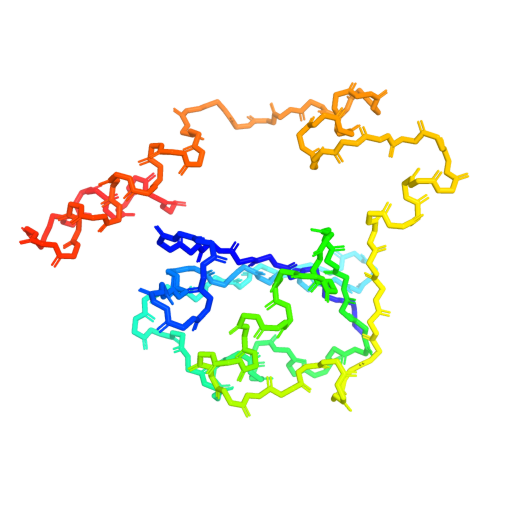A C 1
ATOM 702 O O . ASP A 1 90 ? -13.861 4.298 10.206 1.00 94.62 90 ASP A O 1
ATOM 706 N N . CYS A 1 91 ? -12.161 4.756 8.824 1.00 94.12 91 CYS A N 1
ATOM 707 C CA . CYS A 1 91 ? -11.929 6.104 9.341 1.00 94.12 91 CYS A CA 1
ATOM 708 C C . CYS A 1 91 ? -13.125 7.028 9.076 1.00 94.12 91 CYS A C 1
ATOM 710 O O . CYS A 1 91 ? -13.582 7.719 9.988 1.00 94.12 91 CYS A O 1
ATOM 712 N N . TRP A 1 92 ? -13.691 7.002 7.868 1.00 96.12 92 TRP A N 1
ATOM 713 C CA . TRP A 1 92 ? -14.859 7.821 7.528 1.00 96.12 92 TRP A CA 1
ATOM 714 C C . TRP A 1 92 ? -16.081 7.478 8.382 1.00 96.12 92 TRP A C 1
ATOM 716 O O . TRP A 1 92 ? -16.780 8.388 8.824 1.00 96.12 92 TRP A O 1
ATOM 726 N N . GLN A 1 93 ? -16.302 6.197 8.696 1.00 96.12 93 GLN A N 1
ATOM 727 C CA . GLN A 1 93 ? -17.361 5.775 9.625 1.00 96.12 93 GLN A CA 1
ATOM 728 C C . GLN A 1 93 ? -17.188 6.359 11.036 1.00 96.12 93 GLN A C 1
ATOM 730 O O . GLN A 1 93 ? -18.165 6.504 11.767 1.00 96.12 93 GLN A O 1
ATOM 735 N N . ASN A 1 94 ? -15.964 6.740 11.402 1.00 93.25 94 ASN A N 1
ATOM 736 C CA . ASN A 1 94 ? -15.617 7.344 12.685 1.00 93.25 94 ASN A CA 1
ATOM 737 C C . ASN A 1 94 ? -15.368 8.863 12.590 1.00 93.25 94 ASN A C 1
ATOM 739 O O . ASN A 1 94 ? -14.781 9.447 13.497 1.00 93.25 94 ASN A O 1
ATOM 743 N N . ASN A 1 95 ? -15.829 9.521 11.518 1.00 95.56 95 ASN A N 1
ATOM 744 C CA . ASN A 1 95 ? -15.646 10.957 11.263 1.00 95.56 95 ASN A CA 1
ATOM 745 C C . ASN A 1 95 ? -14.178 11.413 11.143 1.00 95.56 95 ASN A C 1
ATOM 747 O O . ASN A 1 95 ? -13.872 12.589 11.341 1.00 95.56 95 ASN A O 1
ATOM 751 N N . LEU A 1 96 ? -13.274 10.496 10.794 1.00 93.69 96 LEU A N 1
ATOM 752 C CA . LEU A 1 96 ? -11.864 10.779 10.541 1.00 93.69 96 LEU A CA 1
ATOM 753 C C . LEU A 1 96 ? -11.651 10.923 9.035 1.00 93.69 96 LEU A C 1
ATOM 755 O O . LEU A 1 96 ? -11.586 9.937 8.302 1.00 93.69 96 LEU A O 1
ATOM 759 N N . TYR A 1 97 ? -11.553 12.166 8.569 1.00 93.31 97 TYR A N 1
ATOM 760 C CA . TYR A 1 97 ? -11.471 12.483 7.142 1.00 93.31 97 TYR A CA 1
ATOM 761 C C . TYR A 1 97 ? -10.075 12.955 6.721 1.00 93.31 97 TYR A C 1
ATOM 763 O O . TYR A 1 97 ? -9.299 13.487 7.518 1.00 93.31 97 TYR A O 1
ATOM 771 N N . GLY A 1 98 ? -9.787 12.806 5.426 1.00 91.94 98 GLY A N 1
ATOM 772 C CA . GLY A 1 98 ? -8.538 13.223 4.790 1.00 91.94 98 GLY A CA 1
ATOM 773 C C . GLY A 1 98 ? -7.581 12.067 4.491 1.00 91.94 98 GLY A C 1
ATOM 774 O O . GLY A 1 98 ? -7.886 10.893 4.706 1.00 91.94 98 GLY A O 1
ATOM 775 N N . GLY A 1 99 ? -6.407 12.410 3.957 1.00 89.50 99 GLY A N 1
ATOM 776 C CA . GLY A 1 99 ? -5.344 11.435 3.706 1.00 89.50 99 GLY A CA 1
ATOM 777 C C . GLY A 1 99 ? -4.760 10.869 5.003 1.00 89.50 99 GLY A C 1
ATOM 778 O O . GLY A 1 99 ? -4.932 11.444 6.081 1.00 89.50 99 GLY A O 1
ATOM 779 N N . PHE A 1 100 ? -3.998 9.779 4.898 1.00 88.00 100 PHE A N 1
ATOM 780 C CA . PHE A 1 100 ? -3.461 9.051 6.053 1.00 88.00 100 PHE A CA 1
ATOM 781 C C . PHE A 1 100 ? -2.692 9.946 7.042 1.00 88.00 100 PHE A C 1
ATOM 783 O O . PHE A 1 100 ? -2.807 9.800 8.258 1.00 88.00 100 PHE A O 1
ATOM 790 N N . LYS A 1 101 ? -1.945 10.944 6.542 1.00 85.19 101 LYS A N 1
ATOM 791 C CA . LYS A 1 101 ? -1.255 11.940 7.383 1.00 85.19 101 LYS A CA 1
ATOM 792 C C . LYS A 1 101 ? -2.223 12.778 8.230 1.00 85.19 101 LYS A C 1
ATOM 794 O O . LYS A 1 101 ? -1.951 12.990 9.409 1.00 85.19 101 LYS A O 1
ATOM 799 N N . ALA A 1 102 ? -3.323 13.244 7.642 1.00 88.62 102 ALA A N 1
ATOM 800 C CA . ALA A 1 102 ? -4.319 14.055 8.339 1.00 88.62 102 ALA A CA 1
ATOM 801 C C . ALA A 1 102 ? -5.057 13.235 9.404 1.00 88.62 102 ALA A C 1
ATOM 803 O O . ALA A 1 102 ? -5.291 13.730 10.506 1.00 88.62 102 ALA A O 1
ATOM 804 N N . VAL A 1 103 ? -5.375 11.972 9.108 1.00 90.12 103 VAL A N 1
ATOM 805 C CA . VAL A 1 103 ? -6.020 11.074 10.076 1.00 90.12 103 VAL A CA 1
ATOM 806 C C . VAL A 1 103 ? -5.084 10.716 11.230 1.00 90.12 103 VAL A C 1
ATOM 808 O O . VAL A 1 103 ? -5.491 10.811 12.384 1.00 90.12 103 VAL A O 1
ATOM 811 N N . LYS A 1 104 ? -3.802 10.420 10.970 1.00 87.12 104 LYS A N 1
ATOM 812 C CA . LYS A 1 104 ? -2.813 10.204 12.046 1.00 87.12 104 LYS A CA 1
ATOM 813 C C . LYS A 1 104 ? -2.717 11.390 13.005 1.00 87.12 104 LYS A C 1
ATOM 815 O O . LYS A 1 104 ? -2.633 11.187 14.212 1.00 87.12 104 LYS A O 1
ATOM 820 N N . GLN A 1 105 ? -2.762 12.616 12.480 1.00 88.75 105 GLN A N 1
ATOM 821 C CA . GLN A 1 105 ? -2.754 13.824 13.305 1.00 88.75 105 GLN A CA 1
ATOM 822 C C . GLN A 1 105 ? -4.016 13.940 14.168 1.00 88.75 105 GLN A C 1
ATOM 824 O O . GLN A 1 105 ? -3.902 14.239 15.354 1.00 88.75 105 GLN A O 1
ATOM 829 N N . GLN A 1 106 ? -5.197 13.675 13.601 1.00 89.88 106 GLN A N 1
ATOM 830 C CA . GLN A 1 106 ? -6.463 13.664 14.348 1.00 89.88 106 GLN A CA 1
ATOM 831 C C . GLN A 1 106 ? -6.459 12.620 15.475 1.00 89.88 106 GLN A C 1
ATOM 833 O O . GLN A 1 106 ? -6.987 12.880 16.550 1.00 89.88 106 GLN A O 1
ATOM 838 N N . LEU A 1 107 ? -5.807 11.475 15.254 1.00 88.75 107 LEU A N 1
ATOM 839 C CA . LEU A 1 107 ? -5.647 10.400 16.239 1.00 88.75 107 LEU A CA 1
ATOM 840 C C . LEU A 1 107 ? -4.508 10.632 17.249 1.00 88.75 107 LEU A C 1
ATOM 842 O O . LEU A 1 107 ? -4.301 9.807 18.135 1.00 88.75 107 LEU A O 1
ATOM 846 N N . GLY A 1 108 ? -3.729 11.712 17.120 1.00 88.44 108 GLY A N 1
ATOM 847 C CA . GLY A 1 108 ? -2.571 11.962 17.985 1.00 88.44 108 GLY A CA 1
ATOM 848 C C . GLY A 1 108 ? -1.405 10.982 17.787 1.00 88.44 108 GLY A C 1
ATOM 849 O O . GLY A 1 108 ? -0.523 10.899 18.641 1.00 88.44 108 GLY A O 1
ATOM 850 N N . ILE A 1 109 ? -1.363 10.255 16.665 1.00 81.50 109 ILE A N 1
ATOM 851 C CA . ILE A 1 109 ? -0.280 9.322 16.339 1.00 81.50 109 ILE A CA 1
ATOM 852 C C . ILE A 1 109 ? 0.932 10.130 15.871 1.00 81.50 109 ILE A C 1
ATOM 854 O O . ILE A 1 109 ? 0.967 10.667 14.760 1.00 81.50 109 ILE A O 1
ATOM 858 N N . GLN A 1 110 ? 1.944 10.220 16.730 1.00 72.12 110 GLN A N 1
ATOM 859 C CA . GLN A 1 110 ? 3.176 10.939 16.428 1.00 72.12 110 GLN A CA 1
ATOM 860 C C . GLN A 1 110 ? 4.117 10.103 15.557 1.00 72.12 110 GLN A C 1
ATOM 862 O O . GLN A 1 110 ? 4.290 8.899 15.745 1.00 72.12 110 GLN A O 1
ATOM 867 N N . ARG A 1 111 ? 4.765 10.764 14.595 1.00 62.62 111 ARG A N 1
ATOM 868 C CA . ARG A 1 111 ? 5.783 10.148 13.741 1.00 62.62 111 ARG A CA 1
ATOM 869 C C . ARG A 1 111 ? 7.094 10.040 14.531 1.00 62.62 111 ARG A C 1
ATOM 871 O O . ARG A 1 111 ? 7.610 11.058 14.976 1.00 62.62 111 ARG A O 1
ATOM 878 N N . ARG A 1 112 ? 7.645 8.828 14.677 1.00 58.25 112 ARG A N 1
ATOM 879 C CA . ARG A 1 112 ? 8.954 8.601 15.331 1.00 58.25 112 ARG A CA 1
ATOM 880 C C . ARG A 1 112 ? 10.169 8.934 14.449 1.00 58.25 112 ARG A C 1
ATOM 882 O O . ARG A 1 112 ? 11.248 9.126 14.990 1.00 58.25 112 ARG A O 1
ATOM 889 N N . LEU A 1 113 ? 10.006 9.028 13.124 1.00 52.59 113 LEU A N 1
ATOM 890 C CA . LEU A 1 113 ? 11.098 9.271 12.168 1.00 52.59 113 LEU A CA 1
ATOM 891 C C . LEU A 1 113 ? 10.988 10.656 11.511 1.00 52.59 113 LEU A C 1
ATOM 893 O O . LEU A 1 113 ? 10.093 10.909 10.697 1.00 52.59 113 LEU A O 1
ATOM 897 N N . THR A 1 114 ? 11.914 11.543 11.872 1.00 46.88 114 THR A N 1
ATOM 898 C CA . THR A 1 114 ? 12.150 12.866 11.277 1.00 46.88 114 THR A CA 1
ATOM 899 C C . THR A 1 114 ? 13.208 12.759 10.178 1.00 46.88 114 THR A C 1
ATOM 901 O O . THR A 1 114 ? 14.322 12.341 10.474 1.00 46.88 114 THR A O 1
ATOM 904 N N . GLY A 1 115 ? 12.904 13.157 8.938 1.00 50.41 115 GLY A N 1
ATOM 905 C CA . GLY A 1 115 ? 13.957 13.319 7.926 1.00 50.41 115 GLY A CA 1
ATOM 906 C C . GLY A 1 115 ? 13.469 13.518 6.494 1.00 50.41 115 GLY A C 1
ATOM 907 O O . GLY A 1 115 ? 13.830 14.508 5.874 1.00 50.41 115 GLY A O 1
ATOM 908 N N . ILE A 1 116 ? 12.625 12.613 5.988 1.00 56.69 116 ILE A N 1
ATOM 909 C CA . ILE A 1 116 ? 12.293 12.532 4.553 1.00 56.69 116 ILE A CA 1
ATOM 910 C C . ILE A 1 116 ? 10.773 12.476 4.383 1.00 56.69 116 ILE A C 1
ATOM 912 O O . ILE A 1 116 ? 10.085 11.662 5.015 1.00 56.69 116 ILE A O 1
ATOM 916 N N . ASN A 1 117 ? 10.224 13.388 3.580 1.00 59.88 117 ASN A N 1
ATOM 917 C CA . ASN A 1 117 ? 8.815 13.358 3.183 1.00 59.88 117 ASN A CA 1
ATOM 918 C C . ASN A 1 117 ? 8.647 12.609 1.840 1.00 59.88 117 ASN A C 1
ATOM 920 O O . ASN A 1 117 ? 9.624 12.375 1.138 1.00 59.88 117 ASN A O 1
ATOM 924 N N . GLY A 1 118 ? 7.418 12.229 1.470 1.00 55.31 118 GLY A N 1
ATOM 925 C CA . GLY A 1 118 ? 7.179 11.441 0.245 1.00 55.31 118 GLY A CA 1
ATOM 926 C C . GLY A 1 118 ? 7.656 12.126 -1.045 1.00 55.31 118 GLY A C 1
ATOM 927 O O . GLY A 1 118 ? 8.086 11.465 -1.980 1.00 55.31 118 GLY A O 1
ATOM 928 N N . TYR A 1 119 ? 7.687 13.460 -1.082 1.00 53.69 119 TYR A N 1
ATOM 929 C CA . TYR A 1 119 ? 8.217 14.203 -2.227 1.00 53.69 119 TYR A CA 1
ATOM 930 C C . TYR A 1 119 ? 9.752 14.145 -2.308 1.00 53.69 119 TYR A C 1
ATOM 932 O O . TYR A 1 119 ? 10.315 14.038 -3.400 1.00 53.69 119 TYR A O 1
ATOM 940 N N . ASP A 1 120 ? 10.436 14.172 -1.163 1.00 58.19 120 ASP A N 1
ATOM 941 C CA . ASP A 1 120 ? 11.884 13.959 -1.095 1.00 58.19 120 ASP A CA 1
ATOM 942 C C . ASP A 1 120 ? 12.244 12.532 -1.538 1.00 58.19 120 ASP A C 1
ATOM 944 O O . ASP A 1 120 ? 13.215 12.349 -2.273 1.00 58.19 120 ASP A O 1
ATOM 948 N N . ALA A 1 121 ? 11.418 11.542 -1.180 1.00 61.38 121 ALA A N 1
ATOM 949 C CA . ALA A 1 121 ? 11.583 10.160 -1.622 1.00 61.38 121 ALA A CA 1
ATOM 950 C C . ALA A 1 121 ? 11.492 10.031 -3.157 1.00 61.38 121 ALA A C 1
ATOM 952 O O . ALA A 1 121 ? 12.396 9.495 -3.798 1.00 61.38 121 ALA A O 1
ATOM 953 N N . VAL A 1 122 ? 10.476 10.632 -3.784 1.00 59.59 122 VAL A N 1
ATOM 954 C CA . VAL A 1 122 ? 10.350 10.648 -5.254 1.00 59.59 122 VAL A CA 1
ATOM 955 C C . VAL A 1 122 ? 11.593 11.257 -5.923 1.00 59.59 122 VAL A C 1
ATOM 957 O O . VAL A 1 122 ? 12.119 10.698 -6.885 1.00 59.59 122 VAL A O 1
ATOM 960 N N . LYS A 1 123 ? 12.130 12.370 -5.401 1.00 62.97 123 LYS A N 1
ATOM 961 C CA . LYS A 1 123 ? 13.359 12.986 -5.942 1.00 62.97 123 LYS A CA 1
ATOM 962 C C . LYS A 1 123 ? 14.582 12.080 -5.842 1.00 62.97 123 LYS A C 1
ATOM 964 O O . LYS A 1 123 ? 15.371 12.024 -6.785 1.00 62.97 123 LYS A O 1
ATOM 969 N N . LEU A 1 124 ? 14.761 11.411 -4.707 1.00 64.88 124 LEU A N 1
ATOM 970 C CA . LEU A 1 124 ? 15.869 10.478 -4.499 1.00 64.88 124 LEU A CA 1
ATOM 971 C C . LEU A 1 124 ? 15.760 9.277 -5.449 1.00 64.88 124 LEU A C 1
ATOM 973 O O . LEU A 1 124 ? 16.768 8.863 -6.019 1.00 64.88 124 LEU A O 1
ATOM 977 N N . TRP A 1 125 ? 14.541 8.797 -5.712 1.00 62.56 125 TRP A N 1
ATOM 978 C CA . TRP A 1 125 ? 14.291 7.701 -6.651 1.00 62.56 125 TRP A CA 1
ATOM 979 C C . TRP A 1 125 ? 14.658 8.085 -8.085 1.00 62.56 125 TRP A C 1
ATOM 981 O O . TRP A 1 125 ? 15.417 7.379 -8.753 1.00 62.56 125 TRP A O 1
ATOM 991 N N . TYR A 1 126 ? 14.208 9.260 -8.538 1.00 65.38 126 TYR A N 1
ATOM 992 C CA . TYR A 1 126 ? 14.599 9.802 -9.840 1.00 65.38 126 TYR A CA 1
ATOM 993 C C . TYR A 1 126 ? 16.118 9.933 -9.974 1.00 65.38 126 TYR A C 1
ATOM 995 O O . TYR A 1 126 ? 16.665 9.640 -11.040 1.00 65.38 126 TYR A O 1
ATOM 1003 N N . ARG A 1 127 ? 16.816 10.353 -8.909 1.00 67.88 127 ARG A N 1
ATOM 1004 C CA . ARG A 1 127 ? 18.279 10.465 -8.924 1.00 67.88 127 ARG A CA 1
ATOM 1005 C C . ARG A 1 127 ? 18.965 9.107 -9.033 1.00 67.88 127 ARG A C 1
ATOM 1007 O O . ARG A 1 127 ? 19.873 8.964 -9.849 1.00 67.88 127 ARG A O 1
ATOM 1014 N N . TYR A 1 128 ? 18.514 8.119 -8.266 1.00 67.25 128 TYR A N 1
ATOM 1015 C CA . TYR A 1 128 ? 19.027 6.754 -8.345 1.00 67.25 128 TYR A CA 1
ATOM 1016 C C . TYR A 1 128 ? 18.868 6.175 -9.761 1.00 67.25 128 TYR A C 1
ATOM 1018 O O . TYR A 1 128 ? 19.849 5.732 -10.358 1.00 67.25 128 TYR A O 1
ATOM 1026 N N . MET A 1 129 ? 17.664 6.271 -10.334 1.00 66.38 129 MET A N 1
ATOM 1027 C CA . MET A 1 129 ? 17.344 5.702 -11.649 1.00 66.38 129 MET A CA 1
ATOM 1028 C C . MET A 1 129 ? 18.130 6.341 -12.802 1.00 66.38 129 MET A C 1
ATOM 1030 O O . MET A 1 129 ? 18.529 5.641 -13.729 1.00 66.38 129 MET A O 1
ATOM 1034 N N . ASN A 1 130 ? 18.365 7.657 -12.758 1.00 69.00 130 ASN A N 1
ATOM 1035 C CA . ASN A 1 130 ? 18.989 8.384 -13.872 1.00 69.00 130 ASN A CA 1
ATOM 1036 C C . ASN A 1 130 ? 20.505 8.565 -13.735 1.00 69.00 130 ASN A C 1
ATOM 1038 O O . ASN A 1 130 ? 21.181 8.771 -14.742 1.00 69.00 130 ASN A O 1
ATOM 1042 N N . TYR A 1 131 ? 21.047 8.504 -12.515 1.00 72.06 131 TYR A N 1
ATOM 1043 C CA . TYR A 1 131 ? 22.459 8.811 -12.260 1.00 72.06 131 TYR A CA 1
ATOM 1044 C C . TYR A 1 131 ? 23.230 7.679 -11.570 1.00 72.06 131 TYR A C 1
ATOM 1046 O O . TYR A 1 131 ? 24.390 7.883 -11.222 1.00 72.06 131 TYR A O 1
ATOM 1054 N N . ALA A 1 132 ? 22.617 6.501 -11.368 1.00 59.25 132 ALA A N 1
ATOM 1055 C CA . ALA A 1 132 ? 23.200 5.375 -10.623 1.00 59.25 132 ALA A CA 1
ATOM 1056 C C . ALA A 1 132 ? 23.724 5.781 -9.226 1.00 59.25 132 ALA A C 1
ATOM 1058 O O . ALA A 1 132 ? 24.673 5.201 -8.691 1.00 59.25 132 ALA A O 1
ATOM 1059 N N . ASP A 1 133 ? 23.096 6.805 -8.640 1.00 64.06 133 ASP A N 1
ATOM 1060 C CA . ASP A 1 133 ? 23.482 7.401 -7.367 1.00 64.06 133 ASP A CA 1
ATOM 1061 C C . ASP A 1 133 ? 23.053 6.486 -6.212 1.00 64.06 133 ASP A C 1
ATOM 1063 O O . ASP A 1 133 ? 21.929 6.547 -5.710 1.00 64.06 133 ASP A O 1
ATOM 1067 N N . SER A 1 134 ? 23.968 5.602 -5.816 1.00 58.50 134 SER A N 1
ATOM 1068 C CA . SER A 1 134 ? 23.746 4.596 -4.770 1.00 58.50 134 SER A CA 1
ATOM 1069 C C . SER A 1 134 ? 23.530 5.221 -3.382 1.00 58.50 134 SER A C 1
ATOM 1071 O O . SER A 1 134 ? 22.927 4.601 -2.510 1.00 58.50 134 SER A O 1
ATOM 1073 N N . GLU A 1 135 ? 23.980 6.461 -3.171 1.00 61.06 135 GLU A N 1
ATOM 1074 C CA . GLU A 1 135 ? 23.801 7.193 -1.914 1.00 61.06 135 GLU A CA 1
ATOM 1075 C C . GLU A 1 135 ? 22.355 7.697 -1.766 1.00 61.06 135 GLU A C 1
ATOM 1077 O O . GLU A 1 135 ? 21.771 7.636 -0.681 1.00 61.06 135 GLU A O 1
ATOM 1082 N N . SER A 1 136 ? 21.730 8.092 -2.883 1.00 56.97 136 SER A N 1
ATOM 1083 C CA . SER A 1 136 ? 20.304 8.444 -2.923 1.00 56.97 136 SER A CA 1
ATOM 1084 C C . SER A 1 136 ? 19.397 7.250 -2.584 1.00 56.97 136 SER A C 1
ATOM 1086 O O . SER A 1 136 ? 18.379 7.431 -1.919 1.00 56.97 136 SER A O 1
ATOM 1088 N N . PHE A 1 137 ? 19.783 6.030 -2.978 1.00 54.66 137 PHE A N 1
ATOM 1089 C CA . PHE A 1 137 ? 19.068 4.793 -2.633 1.00 54.66 137 PHE A CA 1
ATOM 1090 C C . PHE A 1 137 ? 19.182 4.439 -1.144 1.00 54.66 137 PHE A C 1
ATOM 1092 O O . PHE A 1 137 ? 18.175 4.168 -0.503 1.00 54.66 137 PHE A O 1
ATOM 1099 N N . ASN A 1 138 ? 20.378 4.538 -0.556 1.00 56.56 138 ASN A N 1
ATOM 1100 C CA . ASN A 1 138 ? 20.568 4.300 0.884 1.00 56.56 138 ASN A CA 1
ATOM 1101 C C . ASN A 1 138 ? 19.861 5.331 1.774 1.00 56.56 138 ASN A C 1
ATOM 1103 O O . ASN A 1 138 ? 19.671 5.089 2.955 1.00 56.56 138 ASN A O 1
ATOM 1107 N N . THR A 1 139 ? 19.517 6.495 1.225 1.00 58.47 139 THR A N 1
ATOM 1108 C CA . THR A 1 139 ? 18.754 7.527 1.937 1.00 58.47 139 THR A CA 1
ATOM 1109 C C . THR A 1 139 ? 17.244 7.261 1.868 1.00 58.47 139 THR A C 1
ATOM 1111 O O . THR A 1 139 ? 16.493 7.764 2.696 1.00 58.47 139 THR A O 1
ATOM 1114 N N . LEU A 1 140 ? 16.783 6.492 0.877 1.00 52.94 140 LEU A N 1
ATOM 1115 C CA . LEU A 1 140 ? 15.381 6.096 0.711 1.00 52.94 140 LEU A CA 1
ATOM 1116 C C . LEU A 1 140 ? 14.954 4.935 1.617 1.00 52.94 140 LEU A C 1
ATOM 1118 O O . LEU A 1 140 ? 13.764 4.826 1.922 1.00 52.94 140 LEU A O 1
ATOM 1122 N N . LEU A 1 141 ? 15.910 4.079 1.980 1.00 48.41 141 LEU A N 1
ATOM 1123 C CA . LEU A 1 141 ? 15.748 2.885 2.813 1.00 48.41 141 LEU A CA 1
ATOM 1124 C C . LEU A 1 141 ? 16.102 3.175 4.277 1.00 48.41 141 LEU A C 1
ATOM 1126 O O . LEU A 1 141 ? 15.448 2.579 5.161 1.00 48.41 141 LEU A O 1
#

Radius of gyration: 15.59 Å; chains: 1; bounding box: 41×31×36 Å

Secondary structure (DSSP, 8-state):
-EEEEEEEESSS-TTT--EEEEEEEEEETTEEEEEEEEGGG--HHHHHHHTTT--EEEESSTTTTHHHHHHHHH---HHHHSEEEEHHHHHHHTT--SSHHHHHHHTT---S--S--HHHHHHHHHHHHHH--HHHHHHH-

Foldseek 3Di:
DEKEWDWAWLDQDLVPIDTAKIWIWDDDVPDIDIDMAGDPSDAPVNVVVSCPPHAEYEYACCVPGVQVSCCSHHVDRVVVVHHYDHVNVVCVVVVQDDGPVSSCVVVVNDDPDPDDDSVLLSVLSVCCVPPVPVVSVVVND

Sequence (141 aa):
MEAYLDIETTGLSPWDDEITVVGIHRSHGDEAEFIQLVGKEITPGSVLEALNGVDIIYTYNGSRFDLPFIHCCLGINLAALFAHRDLMYDCWQNNLYGGFKAVKQQLGIQRRLTGINGYDAVKLWYRYMNYADSESFNTLL